Protein AF-A0A5N9BBM4-F1 (afdb_monomer)

pLDDT: mean 92.67, std 7.71, range [55.81, 98.31]

Structure (mmCIF, N/CA/C/O backbone):
data_AF-A0A5N9BBM4-F1
#
_entry.id   AF-A0A5N9BBM4-F1
#
loop_
_atom_site.group_PDB
_atom_site.id
_atom_site.type_symbol
_atom_site.label_atom_id
_atom_site.label_alt_id
_atom_site.label_comp_id
_atom_site.label_asym_id
_atom_site.label_entity_id
_atom_site.label_seq_id
_atom_site.pdbx_PDB_ins_code
_atom_site.Cartn_x
_atom_site.Cartn_y
_atom_site.Cartn_z
_atom_site.occupancy
_atom_site.B_iso_or_equiv
_atom_site.auth_seq_id
_atom_site.auth_comp_id
_atom_site.auth_asym_id
_atom_site.auth_atom_id
_atom_site.pdbx_PDB_model_num
ATOM 1 N N . MET A 1 1 ? 5.391 22.046 -6.219 1.00 63.94 1 MET A N 1
ATOM 2 C CA . MET A 1 1 ? 4.159 21.236 -6.095 1.00 63.94 1 MET A CA 1
ATOM 3 C C . MET A 1 1 ? 3.666 20.630 -7.415 1.00 63.94 1 MET A C 1
ATOM 5 O O . MET A 1 1 ? 3.579 19.414 -7.454 1.00 63.94 1 MET A O 1
ATOM 9 N N . ILE A 1 2 ? 3.351 21.385 -8.488 1.00 76.31 2 ILE A N 1
ATOM 10 C CA . ILE A 1 2 ? 2.923 20.761 -9.772 1.00 76.31 2 ILE A CA 1
ATOM 11 C C . ILE A 1 2 ? 4.083 20.000 -10.439 1.00 76.31 2 ILE A C 1
ATOM 13 O O . ILE A 1 2 ? 3.930 18.820 -10.731 1.00 76.31 2 ILE A O 1
ATOM 17 N N . GLU A 1 3 ? 5.256 20.625 -10.579 1.00 84.81 3 GLU A N 1
ATOM 18 C CA . GLU A 1 3 ? 6.443 19.988 -11.184 1.00 84.81 3 GLU A CA 1
ATOM 19 C C . GLU A 1 3 ? 6.914 18.740 -10.411 1.00 84.81 3 GLU A C 1
ATOM 21 O O . GLU A 1 3 ? 7.228 17.712 -11.002 1.00 84.81 3 GLU A O 1
ATOM 26 N N . GLU A 1 4 ? 6.909 18.785 -9.074 1.00 88.31 4 GLU A N 1
ATOM 27 C CA . GLU A 1 4 ? 7.263 17.628 -8.230 1.00 88.31 4 GLU A CA 1
ATOM 28 C C . GLU A 1 4 ? 6.300 16.457 -8.450 1.00 88.31 4 GLU A C 1
ATOM 30 O O . GLU A 1 4 ? 6.732 15.311 -8.575 1.00 88.31 4 GLU A O 1
ATOM 35 N N . LEU A 1 5 ? 4.996 16.738 -8.538 1.00 91.50 5 LEU A N 1
ATOM 36 C CA . LEU A 1 5 ? 3.996 15.715 -8.809 1.00 91.50 5 LEU A CA 1
ATOM 37 C C . LEU A 1 5 ? 4.169 15.131 -10.217 1.00 91.50 5 LEU A C 1
ATOM 39 O O . LEU A 1 5 ? 4.065 13.919 -10.375 1.00 91.50 5 LEU A O 1
ATOM 43 N N . GLU A 1 6 ? 4.480 15.945 -11.226 1.00 94.75 6 GLU A N 1
ATOM 44 C CA . GLU A 1 6 ? 4.778 15.461 -12.581 1.00 94.75 6 GLU A CA 1
ATOM 45 C C . GLU A 1 6 ? 5.961 14.484 -12.592 1.00 94.75 6 GLU A C 1
ATOM 47 O O . GLU A 1 6 ? 5.842 13.389 -13.147 1.00 94.75 6 GLU A O 1
ATOM 52 N N . ILE A 1 7 ? 7.055 14.817 -11.898 1.00 95.31 7 ILE A N 1
ATOM 53 C CA . ILE A 1 7 ? 8.222 13.933 -11.752 1.00 95.31 7 ILE A CA 1
ATOM 54 C C . ILE A 1 7 ? 7.831 12.620 -11.061 1.00 95.31 7 ILE A C 1
ATOM 56 O O . ILE A 1 7 ? 8.260 11.540 -11.481 1.00 95.31 7 ILE A O 1
ATOM 60 N N . ILE A 1 8 ? 6.995 12.681 -10.021 1.00 96.00 8 ILE A N 1
ATOM 61 C CA . ILE A 1 8 ? 6.495 11.493 -9.315 1.00 96.00 8 ILE A CA 1
ATOM 62 C C . ILE A 1 8 ? 5.645 10.617 -10.246 1.00 96.00 8 ILE A C 1
ATOM 64 O O . ILE A 1 8 ? 5.811 9.394 -10.258 1.00 96.00 8 ILE A O 1
ATOM 68 N N . LEU A 1 9 ? 4.750 11.209 -11.040 1.00 96.81 9 LEU A N 1
ATOM 69 C CA . LEU A 1 9 ? 3.896 10.478 -11.982 1.00 96.81 9 LEU A CA 1
ATOM 70 C C . LEU A 1 9 ? 4.720 9.824 -13.098 1.00 96.81 9 LEU A C 1
ATOM 72 O O . LEU A 1 9 ? 4.475 8.665 -13.451 1.00 96.81 9 LEU A O 1
ATOM 76 N N . GLU A 1 10 ? 5.724 10.528 -13.621 1.00 97.50 10 GLU A N 1
ATOM 77 C CA . GLU A 1 10 ? 6.647 9.991 -14.622 1.00 97.50 10 GLU A CA 1
ATOM 78 C C . GLU A 1 10 ? 7.477 8.837 -14.045 1.00 97.50 10 GLU A C 1
ATOM 80 O O . GLU A 1 10 ? 7.576 7.768 -14.653 1.00 97.50 10 GLU A O 1
ATOM 85 N N . THR A 1 11 ? 8.025 9.017 -12.843 1.00 97.38 11 THR A N 1
ATOM 86 C CA . THR A 1 11 ? 8.810 7.992 -12.140 1.00 97.38 11 THR A CA 1
ATOM 87 C C . THR A 1 11 ? 7.965 6.757 -11.854 1.00 97.38 11 THR A C 1
ATOM 89 O O . THR A 1 11 ? 8.382 5.639 -12.159 1.00 97.38 11 THR A O 1
ATOM 92 N N . THR A 1 12 ? 6.741 6.953 -11.358 1.00 97.94 12 THR A N 1
ATOM 93 C CA . THR A 1 12 ? 5.774 5.870 -11.136 1.00 97.94 12 THR A CA 1
ATOM 94 C C . THR A 1 12 ? 5.521 5.115 -12.439 1.00 97.94 12 THR A C 1
ATOM 96 O O . THR A 1 12 ? 5.647 3.895 -12.478 1.00 97.94 12 THR A O 1
ATOM 99 N N . SER A 1 13 ? 5.252 5.827 -13.536 1.00 98.00 13 SER A N 1
ATOM 100 C CA . SER A 1 13 ? 5.006 5.210 -14.845 1.00 98.00 13 SER A CA 1
ATOM 101 C C . SER A 1 13 ? 6.199 4.379 -15.326 1.00 98.00 13 SER A C 1
ATOM 103 O O . SER A 1 13 ? 6.010 3.259 -15.795 1.00 98.00 13 SER A O 1
ATOM 105 N N . LYS A 1 14 ? 7.433 4.873 -15.159 1.00 98.31 14 LYS A N 1
ATOM 106 C CA . LYS A 1 14 ? 8.661 4.143 -15.525 1.00 98.31 14 LYS A CA 1
ATOM 107 C C . LYS A 1 14 ? 8.854 2.873 -14.694 1.00 98.31 14 LYS A C 1
ATOM 109 O O . LYS A 1 14 ? 9.182 1.831 -15.261 1.00 98.31 14 LYS A O 1
ATOM 114 N N . ILE A 1 15 ? 8.622 2.933 -13.379 1.00 98.31 15 ILE A N 1
ATOM 115 C CA . ILE A 1 15 ? 8.683 1.755 -12.495 1.00 98.31 15 ILE A CA 1
ATOM 116 C C . ILE A 1 15 ? 7.667 0.707 -12.957 1.00 98.31 15 ILE A C 1
ATOM 118 O O . ILE A 1 15 ? 8.020 -0.455 -13.158 1.00 98.31 15 ILE A O 1
ATOM 122 N N . LEU A 1 16 ? 6.417 1.114 -13.188 1.00 97.88 16 LEU A N 1
ATOM 123 C CA . LEU A 1 16 ? 5.364 0.190 -13.602 1.00 97.88 16 LEU A CA 1
ATOM 124 C C . LEU A 1 16 ? 5.641 -0.408 -14.987 1.00 97.88 16 LEU A C 1
ATOM 126 O O . LEU A 1 16 ? 5.484 -1.609 -15.163 1.00 97.88 16 LEU A O 1
ATOM 130 N N . GLN A 1 17 ? 6.111 0.381 -15.955 1.00 97.69 17 GLN A N 1
ATOM 131 C CA . GLN A 1 17 ? 6.477 -0.115 -17.291 1.00 97.69 17 GLN A CA 1
ATOM 132 C C . GLN A 1 17 ? 7.636 -1.116 -17.259 1.00 97.69 17 GLN A C 1
ATOM 134 O O . GLN A 1 17 ? 7.638 -2.069 -18.034 1.00 97.69 17 GLN A O 1
ATOM 139 N N . LYS A 1 18 ? 8.609 -0.915 -16.363 1.00 97.56 18 LYS A N 1
ATOM 140 C CA . LYS A 1 18 ? 9.759 -1.810 -16.190 1.00 97.56 18 LYS A CA 1
ATOM 141 C C . LYS A 1 18 ? 9.348 -3.194 -15.678 1.00 97.56 18 LYS A C 1
ATOM 143 O O . LYS A 1 18 ? 9.909 -4.191 -16.119 1.00 97.56 18 LYS A O 1
ATOM 148 N N . HIS A 1 19 ? 8.401 -3.251 -14.742 1.00 97.50 19 HIS A N 1
ATOM 149 C CA . HIS A 1 19 ? 8.103 -4.472 -13.982 1.00 97.50 19 HIS A CA 1
ATOM 150 C C . HIS A 1 19 ? 6.784 -5.147 -14.370 1.00 97.50 19 HIS A C 1
ATOM 152 O O . HIS A 1 19 ? 6.694 -6.373 -14.394 1.00 97.50 19 HIS A O 1
ATOM 158 N N . VAL A 1 20 ? 5.737 -4.373 -14.666 1.00 96.69 20 VAL A N 1
ATOM 159 C CA . VAL A 1 20 ? 4.368 -4.887 -14.801 1.00 96.69 20 VAL A CA 1
ATOM 160 C C . VAL A 1 20 ? 4.152 -5.519 -16.175 1.00 96.69 20 VAL A C 1
ATOM 162 O O . VAL A 1 20 ? 3.754 -4.878 -17.149 1.00 96.69 20 VAL A O 1
ATOM 165 N N . ASN A 1 21 ? 4.359 -6.831 -16.237 1.00 95.4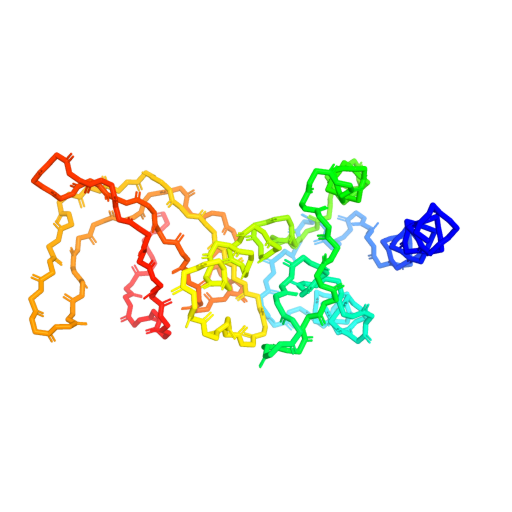4 21 ASN A N 1
ATOM 166 C CA . ASN A 1 21 ? 4.174 -7.645 -17.434 1.00 95.44 21 ASN A CA 1
ATOM 167 C C . ASN A 1 21 ? 3.050 -8.689 -17.259 1.00 95.44 21 ASN A C 1
ATOM 169 O O . ASN A 1 21 ? 2.439 -8.816 -16.198 1.00 95.44 21 ASN A O 1
ATOM 173 N N . HIS A 1 22 ? 2.731 -9.416 -18.334 1.00 94.00 22 HIS A N 1
ATOM 174 C CA . HIS A 1 22 ? 1.647 -10.403 -18.326 1.00 94.00 22 HIS A CA 1
ATOM 175 C C . HIS A 1 22 ? 1.898 -11.572 -17.364 1.00 94.00 22 HIS A C 1
ATOM 177 O O . HIS A 1 22 ? 0.961 -11.992 -16.692 1.00 94.00 22 HIS A O 1
ATOM 183 N N . SER A 1 23 ? 3.142 -12.053 -17.268 1.00 93.25 23 SER A N 1
ATOM 184 C CA . SER A 1 23 ? 3.528 -13.144 -16.363 1.00 93.25 23 SER A CA 1
ATOM 185 C C . SER A 1 23 ? 3.308 -12.744 -14.904 1.00 93.25 23 SER A C 1
ATOM 187 O O . SER A 1 23 ? 2.647 -13.454 -14.149 1.00 93.25 23 SER A O 1
ATOM 189 N N . LEU A 1 24 ? 3.763 -11.543 -14.533 1.00 94.94 24 LEU A N 1
ATOM 190 C CA . LEU A 1 24 ? 3.636 -11.038 -13.170 1.00 94.94 24 LEU A CA 1
ATOM 191 C C . LEU A 1 24 ? 2.173 -10.898 -12.728 1.00 94.94 24 LEU A C 1
ATOM 193 O O . LEU A 1 24 ? 1.836 -11.232 -11.598 1.00 94.94 24 LEU A O 1
ATOM 197 N N . ARG A 1 25 ? 1.284 -10.466 -13.634 1.00 94.00 25 ARG A N 1
ATOM 198 C CA . ARG A 1 25 ? -0.159 -10.361 -13.353 1.00 94.00 25 ARG A CA 1
ATOM 199 C C . ARG A 1 25 ? -0.843 -11.707 -13.103 1.00 94.00 25 ARG A C 1
ATOM 201 O O . ARG A 1 25 ? -1.896 -11.720 -12.479 1.00 94.00 25 ARG A O 1
ATOM 208 N N . GLN A 1 26 ? -0.286 -12.811 -13.597 1.00 92.62 26 GLN A N 1
ATOM 209 C CA . GLN A 1 26 ? -0.853 -14.147 -13.393 1.00 92.62 26 GLN A CA 1
ATOM 210 C C . GLN A 1 26 ? -0.293 -14.865 -12.163 1.00 92.62 26 GLN A C 1
ATOM 212 O O . GLN A 1 26 ? -0.923 -15.799 -11.677 1.00 92.62 26 GLN A O 1
ATOM 217 N N . ASN A 1 27 ? 0.869 -14.445 -11.656 1.00 91.88 27 ASN A N 1
ATOM 218 C CA . ASN A 1 27 ? 1.561 -15.118 -10.560 1.00 91.88 27 ASN A CA 1
ATOM 219 C C . ASN A 1 27 ? 1.862 -14.156 -9.403 1.00 91.88 27 ASN A C 1
ATOM 221 O O . ASN A 1 27 ? 3.008 -13.758 -9.170 1.00 91.88 27 ASN A O 1
ATOM 225 N N . ILE A 1 28 ? 0.802 -13.770 -8.696 1.00 94.19 28 ILE A N 1
ATOM 226 C CA . ILE A 1 28 ? 0.845 -12.819 -7.584 1.00 94.19 28 ILE A CA 1
ATOM 227 C C . ILE A 1 28 ? 0.994 -13.608 -6.283 1.00 94.19 28 ILE A C 1
ATOM 229 O O . ILE A 1 28 ? -0.001 -13.938 -5.646 1.00 94.19 28 ILE A O 1
ATOM 233 N N . VAL A 1 29 ? 2.229 -13.938 -5.906 1.00 93.69 29 VAL A N 1
ATOM 234 C CA . VAL A 1 29 ? 2.569 -14.651 -4.660 1.00 93.69 29 VAL A CA 1
ATOM 235 C C . VAL A 1 29 ? 3.735 -13.962 -3.956 1.00 93.69 29 VAL A C 1
ATOM 237 O O . VAL A 1 29 ? 4.554 -13.313 -4.610 1.00 93.69 29 VAL A O 1
ATOM 240 N N . SER A 1 30 ? 3.804 -14.075 -2.630 1.00 89.31 30 SER A N 1
ATOM 241 C CA . SER A 1 30 ? 4.764 -13.339 -1.797 1.00 89.31 30 SER A CA 1
ATOM 242 C C . SER A 1 30 ? 6.218 -13.751 -2.043 1.00 89.31 30 SER A C 1
ATOM 244 O O . SER A 1 30 ? 7.106 -12.910 -1.931 1.00 89.31 30 SER A O 1
ATOM 246 N 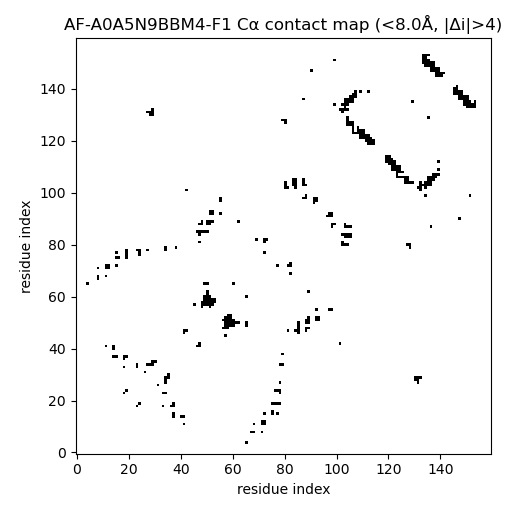N . GLU A 1 31 ? 6.480 -15.003 -2.434 1.00 91.94 31 GLU A N 1
ATOM 247 C CA . GLU A 1 31 ? 7.838 -15.473 -2.741 1.00 91.94 31 GLU A CA 1
ATOM 248 C C . GLU A 1 31 ? 8.307 -15.121 -4.165 1.00 91.94 31 GLU A C 1
ATOM 250 O O . GLU A 1 31 ? 9.461 -15.379 -4.520 1.00 91.94 31 GLU A O 1
ATOM 255 N N . ASN A 1 32 ? 7.447 -14.532 -5.007 1.00 95.50 32 ASN A N 1
ATOM 256 C CA . ASN A 1 32 ? 7.818 -14.183 -6.376 1.00 95.50 32 ASN A CA 1
ATOM 257 C C . ASN A 1 32 ? 8.818 -13.013 -6.383 1.00 95.50 32 ASN A C 1
ATOM 259 O O . ASN A 1 32 ? 8.486 -11.881 -6.033 1.00 95.50 32 ASN A O 1
ATOM 263 N N . THR A 1 33 ? 10.040 -13.270 -6.855 1.00 96.06 33 THR A N 1
ATOM 264 C CA . THR A 1 33 ? 11.117 -12.273 -6.921 1.00 96.06 33 THR A CA 1
ATOM 265 C C . THR A 1 33 ? 10.745 -11.034 -7.741 1.00 96.06 33 THR A C 1
ATOM 267 O O . THR A 1 33 ? 11.157 -9.935 -7.384 1.00 96.06 33 THR A O 1
ATOM 270 N N . ASP A 1 34 ? 9.929 -11.164 -8.787 1.00 97.00 34 ASP A N 1
ATOM 271 C CA . ASP A 1 34 ? 9.484 -10.018 -9.589 1.00 97.00 34 ASP A CA 1
ATOM 272 C C . ASP A 1 34 ? 8.488 -9.130 -8.822 1.00 97.00 34 ASP A C 1
ATOM 274 O O . ASP A 1 34 ? 8.544 -7.905 -8.937 1.00 97.00 34 ASP A O 1
ATOM 278 N N . ILE A 1 35 ? 7.622 -9.724 -7.986 1.00 97.38 35 ILE A N 1
ATOM 279 C CA . ILE A 1 35 ? 6.728 -8.981 -7.078 1.00 97.38 35 ILE A CA 1
ATOM 280 C C . ILE A 1 35 ? 7.566 -8.212 -6.052 1.00 97.38 35 ILE A C 1
ATOM 282 O O . ILE A 1 35 ? 7.346 -7.016 -5.846 1.00 97.38 35 ILE A O 1
ATOM 286 N N . LEU A 1 36 ? 8.565 -8.876 -5.461 1.00 97.00 36 LEU A N 1
ATOM 287 C CA . LEU A 1 36 ? 9.482 -8.262 -4.498 1.00 97.00 36 LEU A CA 1
ATOM 288 C C . LEU A 1 36 ? 10.290 -7.122 -5.132 1.00 97.00 36 LEU A C 1
ATOM 290 O O . LEU A 1 36 ? 10.414 -6.052 -4.543 1.00 97.00 36 LEU A O 1
ATOM 294 N N . ASN A 1 37 ? 10.799 -7.309 -6.351 1.00 97.88 37 ASN A N 1
ATOM 295 C CA . ASN A 1 37 ? 11.548 -6.283 -7.078 1.00 97.88 37 ASN A CA 1
ATOM 296 C C . ASN A 1 37 ? 10.686 -5.063 -7.423 1.00 97.88 37 ASN A C 1
ATOM 298 O O . ASN A 1 37 ? 11.148 -3.930 -7.273 1.00 97.88 37 ASN A O 1
ATOM 302 N N . LEU A 1 38 ? 9.439 -5.280 -7.855 1.00 98.12 38 LEU A N 1
ATOM 303 C CA . LEU A 1 38 ? 8.487 -4.198 -8.094 1.00 98.12 38 LEU A CA 1
ATOM 304 C C . LEU A 1 38 ? 8.206 -3.420 -6.800 1.00 98.12 38 LEU A C 1
ATOM 306 O O . LEU A 1 38 ? 8.267 -2.190 -6.810 1.00 98.12 38 LEU A O 1
ATOM 310 N N . TRP A 1 39 ? 7.930 -4.117 -5.691 1.00 98.00 39 TRP A N 1
ATOM 311 C CA . TRP A 1 39 ? 7.691 -3.470 -4.399 1.00 98.00 39 TRP A CA 1
ATOM 312 C C . TRP A 1 39 ? 8.915 -2.687 -3.910 1.00 98.00 39 TRP A C 1
ATOM 314 O O . TRP A 1 39 ? 8.772 -1.537 -3.507 1.00 98.00 39 TRP A O 1
ATOM 324 N N . ASN A 1 40 ? 10.118 -3.251 -4.020 1.00 98.06 40 ASN A N 1
ATOM 325 C CA . ASN A 1 40 ? 11.356 -2.581 -3.617 1.00 98.06 40 ASN A CA 1
ATOM 326 C C . ASN A 1 40 ? 11.583 -1.273 -4.389 1.00 98.06 40 ASN A C 1
ATOM 328 O O . ASN A 1 40 ? 11.944 -0.260 -3.789 1.00 98.06 40 ASN A O 1
ATOM 332 N N . ASP A 1 41 ? 11.353 -1.263 -5.707 1.00 98.19 41 ASP A N 1
ATOM 333 C CA . ASP A 1 41 ? 11.466 -0.035 -6.501 1.00 98.19 41 ASP A CA 1
ATOM 334 C C . ASP A 1 41 ? 10.381 0.989 -6.108 1.00 98.19 41 ASP A C 1
ATOM 336 O O . ASP A 1 41 ? 10.674 2.183 -6.033 1.00 98.19 41 ASP A O 1
ATOM 340 N N . ILE A 1 42 ? 9.155 0.552 -5.801 1.00 98.00 42 ILE A N 1
ATOM 341 C CA . ILE A 1 42 ? 8.073 1.417 -5.292 1.00 98.00 42 ILE A CA 1
ATOM 342 C C . ILE A 1 42 ? 8.446 2.037 -3.935 1.00 98.00 42 ILE A C 1
ATOM 344 O O . ILE A 1 42 ? 8.343 3.253 -3.759 1.00 98.00 42 ILE A O 1
ATOM 348 N N . GLU A 1 43 ? 8.882 1.215 -2.980 1.00 97.38 43 GLU A N 1
ATOM 349 C CA . GLU A 1 43 ? 9.187 1.626 -1.607 1.00 97.38 43 GLU A CA 1
ATOM 350 C C . GLU A 1 43 ? 10.400 2.557 -1.560 1.00 97.38 43 GLU A C 1
ATOM 352 O O . GLU A 1 43 ? 10.356 3.598 -0.904 1.00 97.38 43 GLU A O 1
ATOM 357 N N . LYS A 1 44 ? 11.444 2.261 -2.344 1.00 96.94 44 LYS A N 1
ATOM 358 C CA . LYS A 1 44 ? 12.636 3.111 -2.474 1.00 96.94 44 LYS A CA 1
ATOM 359 C C . LYS A 1 44 ? 12.316 4.526 -2.968 1.00 96.94 44 LYS A C 1
ATOM 361 O O . LYS A 1 44 ? 13.046 5.458 -2.641 1.00 96.94 44 LYS A O 1
ATOM 366 N N . ASN A 1 45 ? 11.247 4.692 -3.749 1.00 96.31 45 ASN A N 1
ATOM 367 C CA . ASN A 1 45 ? 10.783 5.994 -4.233 1.00 96.31 45 ASN A CA 1
ATOM 368 C C . ASN A 1 45 ? 9.773 6.667 -3.283 1.00 96.31 45 ASN A C 1
ATOM 370 O O . ASN A 1 45 ? 9.189 7.686 -3.639 1.00 96.31 45 ASN A O 1
ATOM 374 N N . GLY A 1 46 ? 9.529 6.105 -2.093 1.00 96.12 46 GLY A N 1
ATOM 375 C CA . GLY A 1 46 ? 8.671 6.709 -1.071 1.00 96.12 46 GLY A CA 1
ATOM 376 C C . GLY A 1 46 ? 7.179 6.742 -1.420 1.00 96.12 46 GLY A C 1
ATOM 377 O O . GLY A 1 46 ? 6.391 7.336 -0.683 1.00 96.12 46 GLY A O 1
ATOM 378 N N . LEU A 1 47 ? 6.762 6.083 -2.509 1.00 97.50 47 LEU A N 1
ATOM 379 C CA . LEU A 1 47 ? 5.386 6.142 -3.016 1.00 97.50 47 LEU A CA 1
ATOM 380 C C . LEU A 1 47 ? 4.329 5.713 -1.978 1.00 97.50 47 LEU A C 1
ATOM 382 O O . LEU A 1 47 ? 3.311 6.400 -1.877 1.00 97.50 47 LEU A O 1
ATOM 386 N N . PRO A 1 48 ? 4.540 4.664 -1.150 1.00 97.81 48 PRO A N 1
ATOM 387 C CA . PRO A 1 48 ? 3.562 4.262 -0.134 1.00 97.81 48 PRO A CA 1
ATOM 388 C C . PRO A 1 48 ? 3.289 5.321 0.945 1.00 97.81 48 PRO A C 1
ATOM 390 O O . PRO A 1 48 ? 2.267 5.244 1.626 1.00 97.81 48 PRO A O 1
ATOM 393 N N . LYS A 1 49 ? 4.201 6.287 1.133 1.00 97.56 49 LYS A N 1
ATOM 394 C CA . LYS A 1 49 ? 4.135 7.332 2.170 1.00 97.56 49 LYS A CA 1
ATOM 395 C C . LYS A 1 49 ? 3.932 8.739 1.595 1.00 97.56 49 LYS A C 1
ATOM 397 O O . LYS A 1 49 ? 4.069 9.725 2.313 1.00 97.56 49 LYS A O 1
ATOM 402 N N . ILE A 1 50 ? 3.565 8.850 0.318 1.00 97.19 50 ILE A N 1
ATOM 403 C CA . ILE A 1 50 ? 3.464 10.132 -0.397 1.00 97.19 50 ILE A CA 1
ATOM 404 C C . ILE A 1 50 ? 2.558 11.170 0.296 1.00 97.19 50 ILE A C 1
ATOM 406 O O . ILE A 1 50 ? 2.891 12.350 0.331 1.00 97.19 50 ILE A O 1
ATOM 410 N N . SER A 1 51 ? 1.453 10.730 0.905 1.00 97.38 51 SER A N 1
ATOM 411 C CA . SER A 1 51 ? 0.503 11.591 1.634 1.00 97.38 51 SER A CA 1
ATOM 412 C C . SER A 1 51 ? 0.573 11.429 3.155 1.00 97.38 51 SER A C 1
ATOM 414 O O . SER A 1 51 ? -0.315 11.885 3.865 1.00 97.38 51 SER A O 1
ATOM 416 N N . VAL A 1 52 ? 1.594 10.747 3.673 1.00 98.31 52 VAL A N 1
ATOM 417 C CA . VAL A 1 52 ? 1.801 10.569 5.118 1.00 98.31 52 VAL A CA 1
ATOM 418 C C . VAL A 1 52 ? 2.430 11.833 5.713 1.00 98.31 52 VAL A C 1
ATOM 420 O O . VAL A 1 52 ? 3.189 12.524 5.032 1.00 98.31 52 VAL A O 1
ATOM 423 N N . LYS A 1 53 ? 2.136 12.113 6.987 1.00 98.19 53 LYS A N 1
ATOM 424 C CA . LYS A 1 53 ? 2.709 13.222 7.758 1.00 98.19 53 LYS A CA 1
ATOM 425 C C . LYS A 1 53 ? 4.234 13.125 7.829 1.00 98.19 53 LYS A C 1
ATOM 427 O O . LYS A 1 53 ? 4.780 12.029 7.987 1.00 98.19 53 LYS A O 1
ATOM 432 N N . GLU A 1 54 ? 4.929 14.257 7.796 1.00 97.62 54 GLU A N 1
ATOM 433 C CA . GLU A 1 54 ? 6.398 14.310 7.804 1.00 97.62 54 GLU A CA 1
ATOM 434 C C . GLU A 1 54 ? 6.968 13.669 9.075 1.00 97.62 54 GLU A C 1
ATOM 436 O O . GLU A 1 54 ? 7.964 12.948 9.027 1.00 97.62 54 GLU A O 1
ATOM 441 N N . LYS A 1 55 ? 6.271 13.815 10.214 1.00 97.88 55 LYS A N 1
ATOM 442 C CA . LYS A 1 55 ? 6.641 13.166 11.488 1.00 97.88 55 LYS A CA 1
ATOM 443 C C . LYS A 1 55 ? 6.685 11.631 11.430 1.00 97.88 55 LYS A C 1
ATOM 445 O O . LYS A 1 55 ? 7.282 11.013 12.307 1.00 97.88 55 LYS A O 1
ATOM 450 N N . PHE A 1 56 ? 6.054 11.021 10.425 1.00 97.81 56 PHE A N 1
ATOM 451 C CA . PHE A 1 56 ? 6.073 9.578 10.159 1.00 97.81 56 PHE A CA 1
ATOM 452 C C . PHE A 1 56 ? 6.894 9.220 8.901 1.00 97.81 56 PHE A C 1
ATOM 454 O O . PHE A 1 56 ? 6.804 8.105 8.376 1.00 97.81 56 PHE A O 1
ATOM 461 N N . GLY A 1 57 ? 7.714 10.161 8.418 1.00 95.75 57 GLY A N 1
ATOM 462 C CA . GLY A 1 57 ? 8.602 9.990 7.268 1.00 95.75 57 GLY A CA 1
ATOM 463 C C . GLY A 1 57 ? 7.896 10.040 5.913 1.00 95.75 57 GLY A C 1
ATOM 464 O O . GLY A 1 57 ? 8.386 9.432 4.964 1.00 95.75 57 GLY A O 1
ATOM 465 N N . GLY A 1 58 ? 6.727 10.683 5.833 1.00 96.25 58 GLY A N 1
ATOM 466 C CA . GLY A 1 58 ? 6.053 10.978 4.569 1.00 96.25 58 GLY A CA 1
ATOM 467 C C . GLY A 1 58 ? 6.399 12.357 4.007 1.00 96.25 58 GLY A C 1
ATOM 468 O O . GLY A 1 58 ? 7.305 13.025 4.500 1.00 96.25 58 GLY A O 1
ATOM 469 N N . TYR A 1 59 ? 5.660 12.765 2.975 1.00 95.12 59 TYR A N 1
ATOM 470 C CA . TYR A 1 59 ? 5.881 14.018 2.237 1.00 95.12 59 TYR A CA 1
ATOM 471 C C . TYR A 1 59 ? 4.725 15.024 2.360 1.00 95.12 59 TYR A C 1
ATOM 473 O O . TYR A 1 59 ? 4.750 16.052 1.692 1.00 95.12 59 TYR A O 1
ATOM 481 N N . GLU A 1 60 ? 3.681 14.712 3.138 1.00 95.06 60 GLU A N 1
ATOM 482 C CA . GLU A 1 60 ? 2.500 15.572 3.347 1.00 95.06 60 GLU A CA 1
ATOM 483 C C . GLU A 1 60 ? 1.821 16.092 2.069 1.00 95.06 60 GLU A C 1
ATOM 485 O O . GLU A 1 60 ? 1.082 17.078 2.096 1.00 95.06 60 GLU A O 1
ATOM 490 N N . ILE A 1 61 ? 1.992 15.404 0.932 1.00 95.69 61 ILE A N 1
ATOM 491 C CA . ILE A 1 61 ? 1.311 15.797 -0.302 1.00 95.69 61 ILE A CA 1
ATOM 492 C C . ILE A 1 61 ? -0.195 15.587 -0.100 1.00 95.69 61 ILE A C 1
ATOM 494 O O . ILE A 1 61 ? -0.607 14.463 0.217 1.00 95.69 61 ILE A O 1
ATOM 498 N N . PRO A 1 62 ? -1.042 16.615 -0.324 1.00 95.81 62 PRO A N 1
ATOM 499 C CA . PRO A 1 62 ? -2.478 16.487 -0.127 1.00 95.81 62 PRO A CA 1
ATOM 500 C C . PRO A 1 62 ? -3.050 15.289 -0.888 1.00 95.81 62 PRO A C 1
ATOM 502 O O . PRO A 1 62 ? -2.783 15.120 -2.078 1.00 95.81 62 PRO A O 1
ATOM 505 N N . PHE A 1 63 ? -3.873 14.475 -0.223 1.00 95.62 63 PHE A N 1
ATOM 506 C CA . PHE A 1 63 ? -4.362 13.214 -0.794 1.00 95.62 63 PHE A CA 1
ATOM 507 C C . PHE A 1 63 ? -5.090 13.402 -2.139 1.00 95.62 63 PHE A C 1
ATOM 509 O O . PHE A 1 63 ? -4.943 12.605 -3.061 1.00 95.62 63 PHE A O 1
ATOM 516 N N . PHE A 1 64 ? -5.844 14.493 -2.306 1.00 95.50 64 PHE A N 1
ATOM 517 C CA . PHE A 1 64 ? -6.529 14.768 -3.574 1.00 95.50 64 PHE A CA 1
ATOM 518 C C . PHE A 1 64 ? -5.551 15.005 -4.742 1.00 95.50 64 PHE A C 1
ATOM 520 O O . PHE A 1 64 ? -5.874 14.688 -5.887 1.00 95.50 64 PHE A O 1
ATOM 527 N N . SER A 1 65 ? -4.353 15.527 -4.465 1.00 95.81 65 SER A N 1
ATOM 528 C CA . SER A 1 65 ? -3.329 15.802 -5.476 1.00 95.81 65 SER A CA 1
ATOM 529 C C . SER A 1 65 ? -2.716 14.520 -6.038 1.00 95.81 65 SER A C 1
ATOM 531 O O . SER A 1 65 ? -2.263 14.519 -7.176 1.00 95.81 65 SER A O 1
ATOM 533 N N . ILE A 1 66 ? -2.734 13.412 -5.289 1.00 96.00 66 ILE A N 1
ATOM 534 C CA . ILE A 1 66 ? -2.149 12.129 -5.717 1.00 96.00 66 ILE A CA 1
ATOM 535 C C . ILE A 1 66 ? -3.148 11.205 -6.435 1.00 96.00 66 ILE A C 1
ATOM 537 O O . ILE A 1 66 ? -2.781 10.114 -6.868 1.00 96.00 66 ILE A O 1
ATOM 541 N N . LEU A 1 67 ? -4.411 11.614 -6.609 1.00 96.38 67 LEU A N 1
ATOM 542 C CA . LEU A 1 67 ? -5.404 10.822 -7.350 1.00 96.38 67 LEU A CA 1
ATOM 543 C C . LEU A 1 67 ? -4.951 10.439 -8.779 1.00 96.38 67 LEU A C 1
ATOM 545 O O . LEU A 1 67 ? -5.231 9.311 -9.198 1.00 96.38 67 LEU A O 1
ATOM 549 N N . PRO A 1 68 ? -4.215 11.284 -9.535 1.00 96.75 68 PRO A N 1
ATOM 550 C CA . PRO A 1 68 ? -3.624 10.877 -10.809 1.00 96.75 68 PRO A CA 1
ATOM 551 C C . PRO A 1 68 ? -2.636 9.708 -10.682 1.00 96.75 68 PRO A C 1
ATOM 553 O O . PRO A 1 68 ? -2.632 8.834 -11.547 1.00 96.75 68 PRO A O 1
ATOM 556 N N . LEU A 1 69 ? -1.853 9.636 -9.598 1.00 97.06 69 LEU A N 1
ATOM 557 C CA . LEU A 1 69 ? -0.946 8.513 -9.333 1.00 97.06 69 LEU A CA 1
ATOM 558 C C . LEU A 1 69 ? -1.739 7.224 -9.120 1.00 97.06 69 LEU A C 1
ATOM 560 O O . LEU A 1 69 ? -1.445 6.213 -9.755 1.00 97.06 69 LEU A O 1
ATOM 564 N N . ILE A 1 70 ? -2.792 7.275 -8.297 1.00 96.94 70 ILE A N 1
ATOM 565 C CA . ILE A 1 70 ? -3.695 6.135 -8.066 1.00 96.94 70 ILE A CA 1
ATOM 566 C C . ILE A 1 70 ? -4.290 5.649 -9.396 1.00 96.94 70 ILE A C 1
ATOM 568 O O . ILE A 1 70 ? -4.338 4.448 -9.666 1.00 96.94 70 ILE A O 1
ATOM 572 N N . LYS A 1 71 ? -4.689 6.578 -10.271 1.00 97.00 71 LYS A N 1
ATOM 573 C CA . LYS A 1 71 ? -5.196 6.251 -11.607 1.00 97.00 71 LYS A CA 1
ATOM 574 C C . LYS A 1 71 ? -4.144 5.557 -12.480 1.00 97.00 71 LYS A C 1
ATOM 576 O O . LYS A 1 71 ? -4.479 4.570 -13.128 1.00 97.00 71 LYS A O 1
ATOM 581 N N . ILE A 1 72 ? -2.896 6.030 -12.496 1.00 96.69 72 ILE A N 1
ATOM 582 C CA . ILE A 1 72 ? -1.799 5.400 -13.256 1.00 96.69 72 ILE A CA 1
ATOM 583 C C . ILE A 1 72 ? -1.556 3.968 -12.770 1.00 96.69 72 ILE A C 1
ATOM 585 O O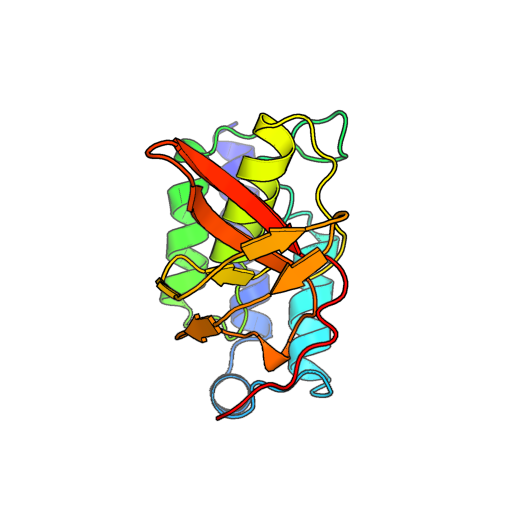 . ILE A 1 72 ? -1.536 3.044 -13.582 1.00 96.69 72 ILE A O 1
ATOM 589 N N . VAL A 1 73 ? -1.441 3.771 -11.455 1.00 96.81 73 VAL A N 1
ATOM 590 C CA . VAL A 1 73 ? -1.222 2.452 -10.840 1.00 96.81 73 VAL A CA 1
ATOM 591 C C . VAL A 1 73 ? -2.305 1.457 -11.267 1.00 96.81 73 VAL A C 1
ATOM 593 O O . VAL A 1 73 ? -1.991 0.351 -11.715 1.00 96.81 73 VAL A O 1
ATOM 596 N N . ASN A 1 74 ? -3.572 1.870 -11.206 1.00 93.75 74 ASN A N 1
ATOM 597 C CA . ASN A 1 74 ? -4.701 1.019 -11.580 1.00 93.75 74 ASN A CA 1
ATOM 598 C C . ASN A 1 74 ? -4.779 0.769 -13.093 1.00 93.75 74 ASN A C 1
ATOM 600 O O . ASN A 1 74 ? -5.015 -0.362 -13.514 1.00 93.75 74 ASN A O 1
ATOM 604 N N . ASN A 1 75 ? -4.510 1.781 -13.924 1.00 95.38 75 ASN A N 1
ATOM 605 C CA . ASN A 1 75 ? -4.503 1.640 -15.386 1.00 95.38 75 ASN A CA 1
ATOM 606 C C . ASN A 1 75 ? -3.430 0.664 -15.887 1.00 95.38 75 ASN A C 1
ATOM 608 O O . ASN A 1 75 ? -3.618 0.016 -16.914 1.00 95.38 75 ASN A O 1
ATOM 612 N N . HIS A 1 76 ? -2.315 0.545 -15.167 1.00 95.12 76 HIS A N 1
ATOM 613 C CA . HIS A 1 76 ? -1.268 -0.429 -15.472 1.00 95.12 76 HIS A CA 1
ATOM 614 C C . HIS A 1 76 ? -1.627 -1.867 -15.065 1.00 95.12 76 HIS A C 1
ATOM 616 O O . HIS A 1 76 ? -0.882 -2.792 -15.394 1.00 95.12 76 HIS A O 1
ATOM 622 N N . GLY A 1 77 ? -2.747 -2.082 -14.361 1.00 94.00 77 GLY A N 1
ATOM 623 C CA . GLY A 1 77 ? -3.092 -3.388 -13.799 1.00 94.00 77 GLY A CA 1
ATOM 624 C C . GLY A 1 77 ? -2.011 -3.881 -12.839 1.00 94.00 77 GLY A C 1
ATOM 625 O O . GLY A 1 77 ? -1.586 -5.034 -12.928 1.00 94.00 77 GLY A O 1
ATOM 626 N N . THR A 1 78 ? -1.497 -2.973 -12.003 1.00 96.31 78 THR A N 1
ATOM 627 C CA . THR A 1 78 ? -0.374 -3.243 -11.099 1.00 96.31 78 THR A CA 1
ATOM 628 C C . THR A 1 78 ? -0.728 -4.400 -10.155 1.00 96.31 78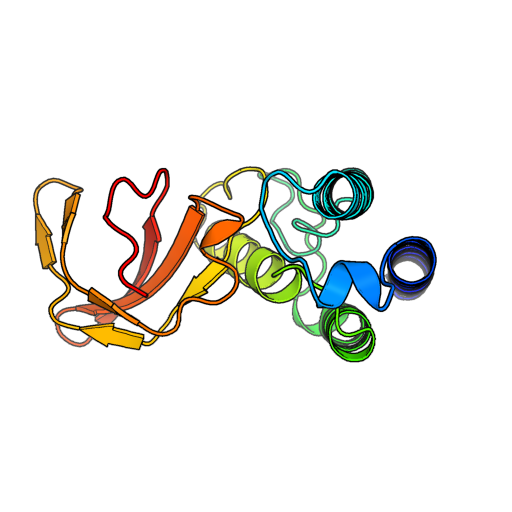 THR A C 1
ATOM 630 O O . THR A 1 78 ? -1.724 -4.300 -9.441 1.00 96.31 78 THR A O 1
ATOM 633 N N . PRO A 1 79 ? 0.064 -5.488 -10.113 1.00 95.88 79 PRO A N 1
ATOM 634 C CA . PRO A 1 79 ? -0.229 -6.676 -9.309 1.00 95.88 79 PRO A CA 1
ATOM 635 C C . PRO A 1 79 ? 0.184 -6.505 -7.835 1.00 95.88 79 PRO A C 1
ATOM 637 O O . PRO A 1 79 ? 0.779 -7.398 -7.241 1.00 95.88 79 PRO A O 1
ATOM 640 N N . LEU A 1 80 ? -0.097 -5.337 -7.256 1.00 96.50 80 LEU A N 1
ATOM 641 C CA . LEU A 1 80 ? 0.204 -4.968 -5.872 1.00 96.50 80 LEU A CA 1
ATOM 642 C C . LEU A 1 80 ? -0.881 -4.023 -5.339 1.00 96.50 80 LEU A C 1
ATOM 644 O O . LEU A 1 80 ? -1.372 -3.183 -6.100 1.00 96.50 80 LEU A O 1
ATOM 648 N N . PRO A 1 81 ? -1.175 -4.038 -4.029 1.00 96.75 81 PRO A N 1
ATOM 649 C CA . PRO A 1 81 ? -2.182 -3.168 -3.421 1.00 96.75 81 PRO A CA 1
ATOM 650 C C . PRO A 1 81 ? -1.646 -1.747 -3.145 1.00 96.75 81 PRO A C 1
ATOM 652 O O . PRO A 1 81 ? -1.920 -1.172 -2.097 1.00 96.75 81 PRO A O 1
ATOM 655 N N . LEU A 1 82 ? -0.874 -1.135 -4.056 1.00 97.62 82 LEU A N 1
ATOM 656 C CA . LEU A 1 82 ? -0.227 0.165 -3.797 1.00 97.62 82 LEU A CA 1
ATOM 657 C C . LEU A 1 82 ? -1.244 1.269 -3.459 1.00 97.62 82 LEU A C 1
ATOM 659 O O . LEU A 1 82 ? -1.020 2.055 -2.542 1.00 97.62 82 LEU A O 1
ATOM 663 N N . SER A 1 83 ? -2.384 1.321 -4.152 1.00 96.31 83 SER A N 1
ATOM 664 C CA . SER A 1 83 ? -3.437 2.294 -3.833 1.00 96.31 83 SER A CA 1
ATOM 665 C C . SER A 1 83 ? -4.045 2.074 -2.443 1.00 96.31 83 SER A C 1
ATOM 667 O O . SER A 1 83 ? -4.314 3.045 -1.739 1.00 96.31 83 SER A O 1
ATOM 669 N N . GLU A 1 84 ? -4.220 0.818 -2.027 1.00 96.69 84 GLU A N 1
ATOM 670 C CA . GLU A 1 84 ? -4.708 0.476 -0.686 1.00 96.69 84 GLU A CA 1
ATOM 671 C C . GLU A 1 84 ? -3.668 0.805 0.381 1.00 96.69 84 GLU A C 1
ATOM 673 O O . GLU A 1 84 ? -4.023 1.327 1.436 1.00 96.69 84 GLU A O 1
ATOM 678 N N . THR A 1 85 ? -2.386 0.570 0.095 1.00 98.06 85 THR A N 1
ATOM 679 C CA . THR A 1 85 ? -1.296 0.905 1.011 1.00 98.06 85 THR A CA 1
ATOM 680 C C . THR A 1 85 ? -1.197 2.413 1.211 1.00 98.06 85 THR A C 1
ATOM 682 O O . THR A 1 85 ? -1.131 2.870 2.348 1.00 98.06 85 THR A O 1
ATOM 685 N N . ILE A 1 86 ? -1.273 3.204 0.135 1.00 98.06 86 ILE A N 1
ATOM 686 C CA . ILE A 1 86 ? -1.292 4.672 0.222 1.00 98.06 86 ILE A CA 1
ATOM 687 C C . ILE A 1 86 ? -2.492 5.155 1.048 1.00 98.06 86 ILE A C 1
ATOM 689 O O . ILE A 1 86 ? -2.323 5.973 1.951 1.00 98.06 86 ILE A O 1
ATOM 693 N N . LEU A 1 87 ? -3.697 4.644 0.766 1.00 96.88 87 LEU A N 1
ATOM 694 C CA . LEU A 1 87 ? -4.908 5.009 1.505 1.00 96.88 87 LEU A CA 1
ATOM 695 C C . LEU A 1 87 ? -4.795 4.640 2.990 1.00 96.88 87 LEU A C 1
ATOM 697 O O . LEU A 1 87 ? -5.134 5.447 3.854 1.00 96.88 87 LEU A O 1
ATOM 701 N N . SER A 1 88 ? -4.300 3.440 3.285 1.00 97.19 88 SER A N 1
ATOM 702 C CA . SER A 1 88 ? -4.172 2.947 4.654 1.00 97.19 88 SER A CA 1
ATOM 703 C C . SER A 1 88 ? -3.160 3.766 5.444 1.00 97.19 88 SER A C 1
ATOM 705 O O . SER A 1 88 ? -3.460 4.227 6.544 1.00 97.19 88 SER A O 1
ATOM 707 N N . ASN A 1 89 ? -1.996 4.029 4.851 1.00 97.75 89 ASN A N 1
ATOM 708 C CA . ASN A 1 89 ? -0.955 4.841 5.468 1.00 97.75 89 ASN A CA 1
ATOM 709 C C . ASN A 1 89 ? -1.420 6.283 5.697 1.00 97.75 89 ASN A C 1
ATOM 711 O O . ASN A 1 89 ? -1.136 6.852 6.750 1.00 97.75 89 ASN A O 1
ATOM 715 N N . TYR A 1 90 ? -2.177 6.856 4.756 1.00 97.81 90 TYR A N 1
ATOM 716 C CA . TYR A 1 90 ? -2.804 8.165 4.927 1.00 97.81 90 TYR A CA 1
ATOM 717 C C . TYR A 1 90 ? -3.767 8.179 6.126 1.00 97.81 90 TYR A C 1
ATOM 719 O O . TYR A 1 90 ? -3.599 8.997 7.025 1.00 97.81 90 TYR A O 1
ATOM 727 N N . ILE A 1 91 ? -4.717 7.237 6.204 1.00 96.62 91 ILE A N 1
ATOM 728 C CA . ILE A 1 91 ? -5.695 7.160 7.308 1.00 96.62 91 ILE A CA 1
ATOM 729 C C . ILE A 1 91 ? -5.004 7.011 8.672 1.00 96.62 91 ILE A C 1
ATOM 731 O O . ILE A 1 91 ? -5.387 7.679 9.638 1.00 96.62 91 ILE A O 1
ATOM 735 N N . LEU A 1 92 ? -3.986 6.149 8.761 1.00 96.12 92 LEU A N 1
ATOM 736 C CA . LEU A 1 92 ? -3.218 5.938 9.992 1.00 96.12 92 LEU A CA 1
ATOM 737 C C . LEU A 1 92 ? -2.490 7.213 10.412 1.00 96.12 92 LEU A C 1
ATOM 739 O O . LEU A 1 92 ? -2.623 7.653 11.552 1.00 96.12 92 LEU A O 1
ATOM 743 N N . SER A 1 93 ? -1.804 7.850 9.466 1.00 97.50 93 SER A N 1
ATOM 744 C CA . SER A 1 93 ? -1.098 9.107 9.687 1.00 97.50 93 SER A CA 1
ATOM 745 C C . SER A 1 93 ? -2.031 10.234 10.142 1.00 97.50 93 SER A C 1
ATOM 747 O O . SER A 1 93 ? -1.720 10.963 11.087 1.00 97.50 93 SER A O 1
ATOM 749 N N . GLU A 1 94 ? -3.200 10.374 9.515 1.00 96.56 94 GLU A N 1
ATOM 750 C CA . GLU A 1 94 ? -4.213 11.354 9.924 1.00 96.56 94 GLU A CA 1
ATOM 751 C C . GLU A 1 94 ? -4.734 11.086 11.337 1.00 96.56 94 GLU A C 1
ATOM 753 O O . GLU A 1 94 ? -4.970 12.030 12.089 1.00 96.56 94 GLU A O 1
ATOM 758 N N . SER A 1 95 ? -4.784 9.815 11.735 1.00 94.81 95 SER A N 1
ATOM 759 C CA . SER A 1 95 ? -5.131 9.368 13.089 1.00 94.81 95 SER A CA 1
ATOM 760 C C . SER A 1 95 ? -3.963 9.447 14.085 1.00 94.81 95 SER A C 1
ATOM 762 O O . SER A 1 95 ? -4.077 8.930 15.194 1.00 94.81 95 SER A O 1
ATOM 764 N N . ASP A 1 96 ? -2.841 10.067 13.703 1.00 95.69 96 ASP A N 1
ATOM 765 C CA . ASP A 1 96 ? -1.608 10.163 14.494 1.00 95.69 96 ASP A CA 1
ATOM 766 C C . ASP A 1 96 ? -1.003 8.803 14.894 1.00 95.69 96 ASP A C 1
ATOM 768 O O . ASP A 1 96 ? -0.294 8.686 15.894 1.00 95.69 96 ASP A O 1
ATOM 772 N N . ILE A 1 97 ? -1.222 7.784 14.062 1.00 94.56 97 ILE A N 1
ATOM 773 C CA . ILE A 1 97 ? -0.624 6.453 14.176 1.00 94.56 97 ILE A CA 1
ATOM 774 C C . ILE A 1 97 ? 0.493 6.333 13.138 1.00 94.56 97 ILE A C 1
ATOM 776 O O . ILE A 1 97 ? 0.282 6.607 11.956 1.00 94.56 97 ILE A O 1
ATOM 780 N N . ASN A 1 98 ? 1.678 5.889 13.567 1.00 95.06 98 ASN A N 1
ATOM 781 C CA . ASN A 1 98 ? 2.778 5.612 12.647 1.00 95.06 98 ASN A CA 1
ATOM 782 C C . ASN A 1 98 ? 2.402 4.430 11.731 1.00 95.06 98 ASN A C 1
ATOM 784 O O . ASN A 1 98 ? 2.147 3.343 12.258 1.00 95.06 98 ASN A O 1
ATOM 788 N N . PRO A 1 99 ? 2.361 4.600 10.397 1.00 95.81 99 PRO A N 1
ATOM 789 C CA . PRO A 1 99 ? 2.038 3.499 9.499 1.00 95.81 99 PRO A CA 1
ATOM 790 C C . PRO A 1 99 ? 3.095 2.382 9.556 1.00 95.81 99 PRO A C 1
ATOM 792 O O . PRO A 1 99 ? 4.286 2.688 9.699 1.00 95.81 99 PRO A O 1
ATOM 795 N N . PRO A 1 100 ? 2.700 1.100 9.425 1.00 94.38 100 PRO A N 1
ATOM 796 C CA . PRO A 1 100 ? 3.652 -0.004 9.375 1.00 94.38 100 PRO A CA 1
ATOM 797 C C . PRO A 1 100 ? 4.507 0.069 8.101 1.00 94.38 100 PRO A C 1
ATOM 799 O O . PRO A 1 100 ? 4.169 0.745 7.126 1.00 94.38 100 PRO A O 1
ATOM 802 N N . ASN A 1 101 ? 5.637 -0.635 8.109 1.00 91.94 101 ASN A N 1
ATOM 803 C CA . ASN A 1 101 ? 6.467 -0.783 6.914 1.00 91.94 101 ASN A CA 1
ATOM 804 C C . ASN A 1 101 ? 5.874 -1.832 5.961 1.00 91.94 101 ASN A C 1
ATOM 806 O O . ASN A 1 101 ? 5.111 -2.708 6.377 1.00 91.94 101 ASN A O 1
ATOM 810 N N . GLY A 1 102 ? 6.283 -1.785 4.692 1.00 94.56 102 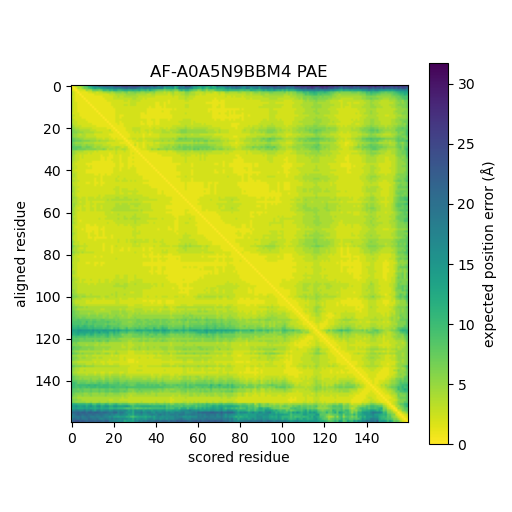GLY A N 1
ATOM 811 C CA . GLY A 1 102 ? 5.849 -2.749 3.691 1.00 94.56 102 GLY A CA 1
ATOM 812 C C . GLY A 1 102 ? 4.410 -2.545 3.211 1.00 94.56 102 GLY A C 1
ATOM 813 O O . GLY A 1 102 ? 3.832 -1.458 3.287 1.00 94.56 102 GLY A O 1
ATOM 814 N N . ILE A 1 103 ? 3.855 -3.616 2.651 1.00 97.06 103 ILE A N 1
ATOM 815 C CA . ILE A 1 103 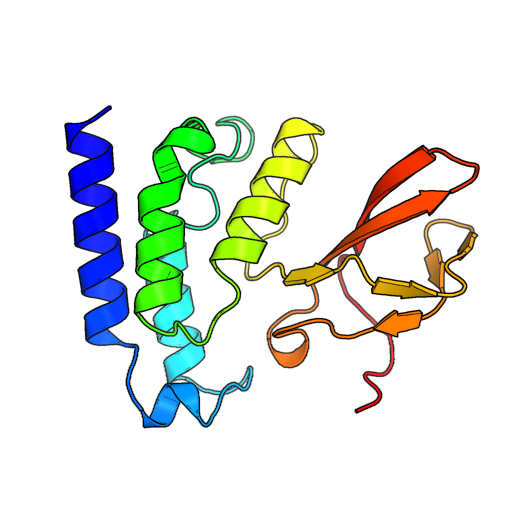? 2.532 -3.621 2.031 1.00 97.06 103 ILE A CA 1
ATOM 816 C C . ILE A 1 103 ? 1.448 -3.562 3.112 1.00 97.06 103 ILE A C 1
ATOM 818 O O . ILE A 1 103 ? 1.511 -4.307 4.086 1.00 97.06 103 ILE A O 1
ATOM 822 N N . VAL A 1 104 ? 0.416 -2.743 2.902 1.00 96.75 104 VAL A N 1
ATOM 823 C CA . VAL A 1 104 ? -0.821 -2.739 3.700 1.00 96.75 104 VAL A CA 1
ATOM 824 C C . VAL A 1 104 ? -2.003 -2.875 2.752 1.00 96.75 104 VAL A C 1
ATOM 826 O O . VAL A 1 104 ? -2.129 -2.087 1.812 1.00 96.75 104 VAL A O 1
ATOM 829 N N . THR A 1 105 ? -2.855 -3.871 2.982 1.00 95.44 105 THR A N 1
ATOM 830 C CA . THR A 1 105 ? -4.131 -4.004 2.264 1.00 95.44 105 THR A CA 1
ATOM 831 C C . THR A 1 105 ? -5.275 -3.394 3.077 1.00 95.44 105 THR A C 1
ATOM 833 O O . THR A 1 105 ? -5.116 -3.048 4.252 1.00 95.44 105 THR A O 1
ATOM 836 N N . PHE A 1 106 ? -6.431 -3.232 2.443 1.00 94.00 106 PHE A N 1
ATOM 837 C CA . PHE A 1 106 ? -7.605 -2.597 3.006 1.00 94.00 106 PHE A CA 1
ATOM 838 C C . PHE A 1 106 ? -8.857 -3.465 2.839 1.00 94.00 106 PHE A C 1
ATOM 840 O O . PHE A 1 106 ? -9.131 -3.977 1.754 1.00 94.00 106 PHE A O 1
ATOM 847 N N . ALA A 1 107 ? -9.677 -3.574 3.889 1.00 93.88 107 ALA A N 1
ATOM 848 C CA . ALA A 1 107 ? -10.962 -4.269 3.816 1.00 93.88 107 ALA A CA 1
ATOM 849 C C . ALA A 1 107 ? -12.095 -3.537 4.547 1.00 93.88 107 ALA A C 1
ATOM 851 O O . ALA A 1 107 ? -11.917 -2.877 5.568 1.00 93.88 107 ALA A O 1
ATOM 852 N N . THR A 1 108 ? -13.308 -3.693 4.020 1.00 93.38 108 THR A N 1
ATOM 853 C CA . THR A 1 108 ? -14.547 -3.136 4.603 1.00 93.38 108 THR A CA 1
ATOM 854 C C . THR A 1 108 ? -15.635 -4.185 4.795 1.00 93.38 108 THR A C 1
ATOM 856 O O . THR A 1 108 ? -16.593 -3.952 5.528 1.00 93.38 108 THR A O 1
ATOM 859 N N . ASN A 1 109 ? -15.508 -5.346 4.146 1.00 93.62 109 ASN A N 1
ATOM 860 C CA . ASN A 1 109 ? -16.481 -6.420 4.245 1.00 93.62 109 ASN A CA 1
ATOM 861 C C . ASN A 1 109 ? -16.096 -7.358 5.389 1.00 93.62 109 ASN A C 1
ATOM 863 O O . ASN A 1 109 ? -15.209 -8.196 5.269 1.00 93.62 109 ASN A O 1
ATOM 867 N N . THR A 1 110 ? -16.757 -7.181 6.521 1.00 92.50 110 THR A N 1
ATOM 868 C CA . THR A 1 110 ? -16.426 -7.855 7.779 1.00 92.50 110 THR A CA 1
ATOM 869 C C . THR A 1 110 ? -17.695 -8.379 8.433 1.00 92.50 110 THR A C 1
ATOM 871 O O . THR A 1 110 ? -18.722 -7.695 8.391 1.00 92.50 110 THR A O 1
ATOM 874 N N . LYS A 1 111 ? -17.629 -9.537 9.088 1.00 91.06 111 LYS A N 1
ATOM 875 C CA . LYS A 1 111 ? -18.752 -10.133 9.821 1.00 91.06 111 LYS A CA 1
ATOM 876 C C . LYS A 1 111 ? -18.316 -10.579 11.205 1.00 91.06 111 LYS A C 1
ATOM 878 O O . LYS A 1 111 ? -17.190 -11.030 11.393 1.00 91.06 111 LYS A O 1
ATOM 883 N N . ASN A 1 112 ? -19.240 -10.485 12.160 1.00 90.75 112 ASN A N 1
ATOM 884 C CA . ASN A 1 112 ? -19.069 -11.012 13.515 1.00 90.75 112 ASN A CA 1
ATOM 885 C C . ASN A 1 112 ? -17.784 -10.526 14.214 1.00 90.75 112 ASN A C 1
ATOM 887 O O . ASN A 1 112 ? -17.234 -11.254 15.039 1.00 90.75 112 ASN A O 1
ATOM 891 N N . LEU A 1 113 ? -17.294 -9.322 13.880 1.00 91.50 113 LEU A N 1
ATOM 892 C CA . LEU A 1 113 ? -16.070 -8.802 14.476 1.00 91.50 113 LEU A CA 1
ATOM 893 C C . LEU A 1 113 ? -16.280 -8.484 15.956 1.00 91.50 113 LEU A C 1
ATOM 895 O O . LEU A 1 113 ? -17.230 -7.805 16.343 1.00 91.50 113 LEU A O 1
ATOM 899 N N . GLN A 1 114 ? -15.359 -8.960 16.782 1.00 90.00 114 GLN A N 1
ATOM 900 C CA . GLN A 1 114 ? -15.314 -8.717 18.216 1.00 90.00 114 GLN A CA 1
ATOM 901 C C . GLN A 1 114 ? -13.917 -8.249 18.596 1.00 90.00 114 GLN A C 1
ATOM 903 O O . GLN A 1 114 ? -12.922 -8.758 18.087 1.00 90.00 114 GLN A O 1
ATOM 908 N N . ILE A 1 115 ? -13.845 -7.289 1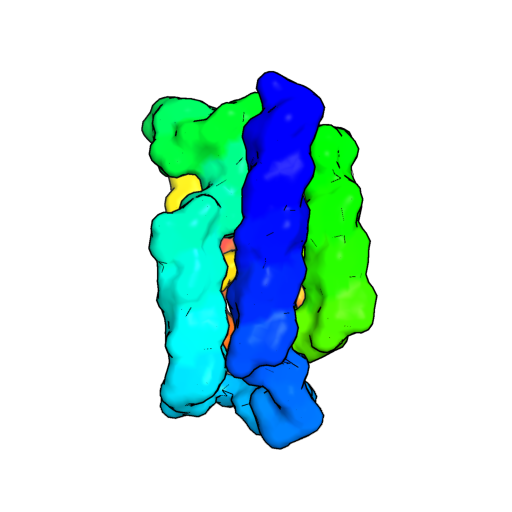9.517 1.00 87.94 115 ILE A N 1
ATOM 909 C CA . ILE A 1 115 ? -12.583 -6.824 20.093 1.00 87.94 115 ILE A CA 1
ATOM 910 C C . ILE A 1 115 ? -12.599 -7.160 21.577 1.00 87.94 115 ILE A C 1
ATOM 912 O O . ILE A 1 115 ? -13.476 -6.703 22.313 1.00 87.94 115 ILE A O 1
ATOM 916 N N . LYS A 1 116 ? -11.620 -7.942 22.026 1.00 88.44 116 LYS A N 1
ATOM 917 C CA . LYS A 1 116 ? -11.440 -8.290 23.437 1.00 88.44 116 LYS A CA 1
ATOM 918 C C . LYS A 1 116 ? -9.954 -8.361 23.754 1.00 88.44 116 LYS A C 1
ATOM 920 O O . LYS A 1 116 ? -9.221 -9.064 23.075 1.00 88.44 116 LYS A O 1
ATOM 925 N N . ASN A 1 117 ? -9.512 -7.666 24.803 1.00 86.50 117 ASN A N 1
ATOM 926 C CA . ASN A 1 117 ? -8.118 -7.683 25.269 1.00 86.50 117 ASN A CA 1
ATOM 927 C C . ASN A 1 117 ? -7.092 -7.395 24.149 1.00 86.50 117 ASN A C 1
ATOM 929 O O . ASN A 1 117 ? -6.122 -8.130 24.007 1.00 86.50 117 ASN A O 1
ATOM 933 N N . ASN A 1 118 ? -7.331 -6.362 23.329 1.00 80.69 118 ASN A N 1
ATOM 934 C CA . ASN A 1 118 ? -6.537 -6.022 22.133 1.00 80.69 118 ASN A CA 1
ATOM 935 C C . ASN A 1 118 ? -6.456 -7.112 21.051 1.00 80.69 118 ASN A C 1
ATOM 937 O O . ASN A 1 118 ? -5.739 -6.945 20.071 1.00 80.69 118 ASN A O 1
ATOM 941 N N . MET A 1 119 ? -7.214 -8.197 21.180 1.00 83.06 119 MET A N 1
ATOM 942 C CA . MET A 1 119 ? -7.394 -9.171 20.116 1.00 83.06 119 MET A CA 1
ATOM 943 C C . MET A 1 119 ? -8.658 -8.847 19.338 1.00 83.06 119 MET A C 1
ATOM 945 O O . MET A 1 119 ? -9.683 -8.477 19.920 1.00 83.06 119 MET A O 1
ATOM 949 N N . ILE A 1 120 ? -8.579 -9.035 18.026 1.00 87.00 120 ILE A N 1
ATOM 950 C CA . ILE A 1 120 ? -9.731 -9.013 17.141 1.00 87.00 120 ILE A CA 1
ATOM 951 C C . ILE A 1 120 ? -10.035 -10.436 16.673 1.00 87.00 120 ILE A C 1
ATOM 953 O O . ILE A 1 120 ? -9.129 -11.188 16.320 1.00 87.00 120 ILE A O 1
ATOM 957 N N . SER A 1 121 ? -11.307 -10.817 16.696 1.00 87.81 121 SER A N 1
ATOM 958 C CA . SER A 1 121 ? -11.792 -12.087 16.153 1.00 87.81 121 SER A CA 1
ATOM 959 C C . SER A 1 121 ? -13.019 -11.853 15.283 1.00 87.81 121 SER A C 1
ATOM 961 O O . SER A 1 121 ? -13.754 -10.892 15.495 1.00 87.81 121 SER A O 1
ATOM 963 N N . GLY A 1 122 ? -13.233 -12.723 14.300 1.00 90.50 122 GLY A N 1
ATOM 964 C CA . GLY A 1 122 ? -14.367 -12.683 13.379 1.00 90.50 122 GLY A CA 1
ATOM 965 C C . GLY A 1 122 ? -13.925 -12.973 11.949 1.00 90.50 122 GLY A C 1
ATOM 966 O O . GLY A 1 122 ? -12.871 -13.564 11.730 1.00 90.50 122 GLY A O 1
ATOM 967 N N . GLU A 1 123 ? -14.738 -12.562 10.982 1.00 91.00 123 GLU A N 1
ATOM 968 C CA . GLU A 1 123 ? -14.517 -12.846 9.565 1.00 91.00 123 GLU A CA 1
ATOM 969 C C . GLU A 1 123 ? -14.250 -11.554 8.794 1.00 91.00 123 GLU A C 1
ATOM 971 O O . GLU A 1 123 ? -14.968 -10.560 8.940 1.00 91.00 123 GLU A O 1
ATOM 976 N N . ILE A 1 124 ? -13.246 -11.591 7.923 1.00 91.94 124 ILE A N 1
ATOM 977 C CA . ILE A 1 124 ? -12.931 -10.518 6.982 1.00 91.94 124 ILE A CA 1
ATOM 978 C C . ILE A 1 124 ? -12.974 -11.137 5.588 1.00 91.94 124 ILE A C 1
ATOM 980 O O . ILE A 1 124 ? -12.270 -12.101 5.304 1.00 91.94 124 ILE A O 1
ATOM 984 N N . LEU A 1 125 ? -13.851 -10.619 4.736 1.00 90.81 125 LEU A N 1
ATOM 985 C CA . LEU A 1 125 ? -14.183 -11.207 3.446 1.00 90.81 125 LEU A CA 1
ATOM 986 C C . LEU A 1 125 ? -13.609 -10.370 2.308 1.00 90.81 125 LEU A C 1
ATOM 988 O O . LEU A 1 125 ? -13.536 -9.144 2.402 1.00 90.81 125 LEU A O 1
ATOM 992 N N . SER A 1 126 ? -13.283 -11.039 1.200 1.00 90.06 126 SER A N 1
ATOM 993 C CA . SER A 1 126 ? -12.843 -10.390 -0.042 1.00 90.06 126 SER A CA 1
ATOM 994 C C . SER A 1 126 ? -11.641 -9.458 0.157 1.00 90.06 126 SER A C 1
ATOM 996 O O . SER A 1 126 ? -11.621 -8.370 -0.411 1.00 90.06 126 SER A O 1
ATOM 998 N N . VAL A 1 127 ? -10.664 -9.866 0.975 1.00 92.19 127 VAL A N 1
ATOM 999 C CA . VAL A 1 127 ? -9.453 -9.075 1.233 1.00 92.19 127 VAL A CA 1
ATOM 1000 C C . VAL A 1 127 ? -8.488 -9.233 0.053 1.00 92.19 127 VAL A C 1
ATOM 1002 O O . VAL A 1 127 ? -7.917 -10.316 -0.120 1.00 92.19 127 VAL A O 1
ATOM 1005 N N . PRO A 1 128 ? -8.321 -8.206 -0.795 1.00 89.69 128 PRO A N 1
ATOM 1006 C CA . PRO A 1 128 ? -7.444 -8.301 -1.954 1.00 89.69 128 PRO A CA 1
ATOM 1007 C C . PRO A 1 128 ? -5.980 -8.391 -1.499 1.00 89.69 128 PRO A C 1
ATOM 1009 O O . PRO A 1 128 ? -5.608 -7.836 -0.475 1.00 89.69 128 PRO A O 1
ATOM 1012 N N . PHE A 1 129 ? -5.132 -9.112 -2.237 1.00 93.62 129 PHE A N 1
ATOM 1013 C CA . PHE A 1 129 ? -3.683 -9.190 -1.972 1.00 93.62 129 PHE A CA 1
ATOM 1014 C C . PHE A 1 129 ? -3.271 -9.615 -0.546 1.00 93.62 129 PHE A C 1
ATOM 1016 O O . PHE A 1 129 ? -2.118 -9.417 -0.161 1.00 93.62 129 PHE A O 1
ATOM 1023 N N . LEU A 1 130 ? -4.167 -10.234 0.235 1.00 92.38 130 LEU A N 1
ATOM 1024 C CA . LEU A 1 130 ? -3.866 -10.686 1.600 1.00 92.38 130 LEU A CA 1
ATOM 1025 C C . LEU A 1 130 ? -2.704 -11.688 1.637 1.00 92.38 130 LEU A C 1
ATOM 1027 O O . LEU A 1 130 ? -1.968 -11.771 2.608 1.00 92.38 130 LEU A O 1
ATOM 1031 N N . ASN A 1 131 ? -2.485 -12.420 0.549 1.00 92.38 131 ASN A N 1
ATOM 1032 C CA . ASN A 1 131 ? -1.357 -13.331 0.410 1.00 92.38 131 ASN A CA 1
ATOM 1033 C C . ASN A 1 131 ? 0.014 -12.626 0.328 1.00 92.38 131 ASN A C 1
ATOM 1035 O O . ASN A 1 131 ? 1.038 -13.293 0.449 1.00 92.38 131 ASN A O 1
ATOM 1039 N N . LEU A 1 132 ? 0.054 -11.307 0.109 1.00 95.12 132 LEU A N 1
ATOM 1040 C CA . LEU A 1 132 ? 1.287 -10.519 0.005 1.00 95.12 132 LEU A CA 1
ATOM 1041 C C . LEU A 1 132 ? 1.668 -9.794 1.300 1.00 95.12 132 LEU A C 1
ATOM 1043 O O . LEU A 1 132 ? 2.739 -9.191 1.360 1.0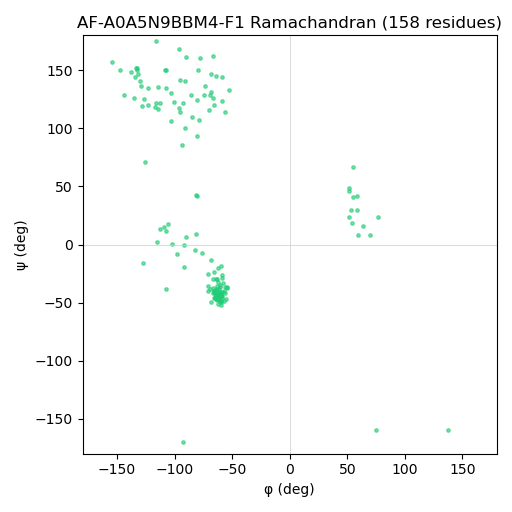0 95.12 132 LEU A O 1
ATOM 1047 N N . THR A 1 133 ? 0.810 -9.795 2.322 1.00 93.69 133 THR A N 1
ATOM 1048 C CA . THR A 1 133 ? 1.065 -9.032 3.545 1.00 93.69 133 THR A CA 1
ATOM 1049 C C . THR A 1 133 ? 0.362 -9.607 4.764 1.00 93.69 133 THR A C 1
ATOM 1051 O O . THR A 1 133 ? -0.656 -10.280 4.671 1.00 93.69 133 THR A O 1
ATOM 1054 N N . LYS A 1 134 ? 0.901 -9.283 5.937 1.00 91.25 134 LYS A N 1
ATOM 1055 C CA . LYS A 1 134 ? 0.256 -9.514 7.231 1.00 91.25 134 LYS A CA 1
ATOM 1056 C C . LYS A 1 134 ? -0.355 -8.245 7.826 1.00 91.25 134 LYS A C 1
ATOM 1058 O O . LYS A 1 134 ? -0.922 -8.322 8.908 1.00 91.25 134 LYS A O 1
ATOM 1063 N N . ASN A 1 135 ? -0.247 -7.113 7.129 1.00 94.12 135 ASN A N 1
ATOM 1064 C CA . ASN A 1 135 ? -0.781 -5.827 7.560 1.00 94.12 135 ASN A CA 1
ATOM 1065 C C . ASN A 1 135 ? -2.099 -5.546 6.845 1.00 94.12 135 ASN A C 1
ATOM 1067 O O . ASN A 1 135 ? -2.153 -5.469 5.612 1.00 94.12 135 ASN A O 1
ATOM 1071 N N . LEU A 1 136 ? -3.152 -5.328 7.623 1.00 94.94 136 LEU A N 1
ATOM 1072 C CA . LEU A 1 136 ? -4.482 -5.040 7.106 1.00 94.94 136 LEU A CA 1
ATOM 1073 C C . LEU A 1 136 ? -5.109 -3.889 7.880 1.00 94.94 136 LEU A C 1
ATOM 1075 O O . LEU A 1 136 ? -5.242 -3.943 9.102 1.00 94.94 136 LEU A O 1
ATOM 1079 N N . LEU A 1 137 ? -5.555 -2.871 7.152 1.00 95.38 137 LEU A N 1
ATOM 1080 C CA . LEU A 1 137 ? -6.453 -1.865 7.692 1.00 95.38 137 LEU A CA 1
ATOM 1081 C C . LEU A 1 137 ? -7.895 -2.285 7.411 1.00 95.38 137 LEU A C 1
ATOM 1083 O O . LEU A 1 137 ? -8.297 -2.430 6.256 1.00 95.38 137 LEU A O 1
ATOM 1087 N N . ILE A 1 138 ? -8.696 -2.438 8.461 1.00 94.31 138 ILE A N 1
ATOM 1088 C CA . ILE A 1 138 ? -10.139 -2.631 8.316 1.00 94.31 138 ILE A CA 1
ATOM 1089 C C . ILE A 1 138 ? -10.911 -1.393 8.741 1.00 94.31 138 ILE A C 1
ATOM 1091 O O . ILE A 1 138 ? -10.502 -0.674 9.652 1.00 94.31 138 ILE A O 1
ATOM 1095 N N . VAL A 1 139 ? -12.075 -1.182 8.131 1.00 91.44 139 VAL A N 1
ATOM 1096 C CA . VAL A 1 139 ? -13.083 -0.246 8.639 1.00 91.44 139 VAL A CA 1
ATOM 1097 C C . VAL A 1 139 ? -14.312 -1.035 9.059 1.00 91.44 139 VAL A C 1
ATOM 1099 O O . VAL A 1 139 ? -14.962 -1.659 8.223 1.00 91.44 139 VAL A O 1
ATOM 1102 N N . HIS A 1 140 ? -14.639 -0.993 10.350 1.00 91.38 140 HIS A N 1
ATOM 1103 C CA . HIS A 1 140 ? -15.794 -1.686 10.920 1.00 91.38 140 HIS A CA 1
ATOM 1104 C C . HIS A 1 140 ? -16.611 -0.770 11.825 1.00 91.38 140 HIS A C 1
ATOM 1106 O O . HIS A 1 140 ? -16.071 0.132 12.465 1.00 91.38 140 HIS A O 1
ATOM 1112 N N . GLU A 1 141 ? -17.915 -1.012 11.907 1.00 90.56 141 GLU A N 1
ATOM 1113 C CA . GLU A 1 141 ? -18.811 -0.269 12.785 1.00 90.56 141 GLU A CA 1
ATOM 1114 C C . GLU A 1 141 ? -19.024 -1.012 14.108 1.00 90.56 141 GLU A C 1
ATOM 1116 O O . GLU A 1 141 ? -19.584 -2.101 14.137 1.00 90.56 141 GLU A O 1
ATOM 1121 N N . PHE A 1 142 ? -18.605 -0.403 15.219 1.00 87.56 142 PHE A N 1
ATOM 1122 C CA . PHE A 1 142 ? -18.888 -0.889 16.570 1.00 87.56 142 PHE A CA 1
ATOM 1123 C C . PHE A 1 142 ? -19.817 0.097 17.272 1.00 87.56 142 PHE A C 1
ATOM 1125 O O . PHE A 1 142 ? -19.446 1.258 17.444 1.00 87.56 142 PHE A O 1
ATOM 1132 N N . ASN A 1 143 ? -20.990 -0.356 17.726 1.00 89.00 143 ASN A N 1
ATOM 1133 C CA . ASN A 1 143 ? -21.967 0.476 18.444 1.00 89.00 143 ASN A CA 1
ATOM 1134 C C . ASN A 1 143 ? -22.300 1.788 17.695 1.00 89.00 143 ASN A C 1
ATOM 1136 O O . ASN A 1 143 ? -22.244 2.865 18.286 1.00 89.00 143 ASN A O 1
ATOM 1140 N N . ASN A 1 144 ? -22.600 1.703 16.392 1.00 90.25 144 ASN A N 1
ATOM 1141 C CA . ASN A 1 144 ? -22.869 2.836 15.489 1.00 90.25 144 ASN A CA 1
ATOM 1142 C C . ASN A 1 144 ? -21.691 3.808 15.272 1.00 90.25 144 ASN A C 1
ATOM 1144 O O . ASN A 1 144 ? -21.881 4.922 14.785 1.00 90.25 144 ASN A O 1
ATOM 1148 N N . VAL A 1 145 ? -20.465 3.405 15.619 1.00 90.75 145 VAL A N 1
ATOM 1149 C CA . VAL A 1 145 ? -19.249 4.189 15.378 1.00 90.75 145 VAL A CA 1
ATOM 1150 C C . VAL A 1 145 ? -18.331 3.423 14.438 1.00 90.75 145 VAL A C 1
ATOM 1152 O O . VAL A 1 145 ? -17.840 2.344 14.778 1.00 90.75 145 VAL A O 1
ATOM 1155 N N . LYS A 1 146 ? -18.057 3.998 13.263 1.00 89.94 146 LYS A N 1
ATOM 1156 C CA . LYS A 1 146 ? -17.041 3.474 12.345 1.00 89.94 146 LYS A CA 1
ATOM 1157 C C . LYS A 1 146 ? -15.653 3.674 12.937 1.00 89.94 146 LYS A C 1
ATOM 1159 O O . LYS A 1 146 ? -15.290 4.780 13.331 1.00 89.94 146 LYS A O 1
ATOM 1164 N N . LYS A 1 147 ? -14.877 2.599 12.975 1.00 90.06 147 LYS A N 1
ATOM 1165 C CA . LYS A 1 147 ? -13.496 2.571 13.446 1.00 90.06 147 LYS A CA 1
ATOM 1166 C C . LYS A 1 147 ? -12.606 2.035 12.339 1.00 90.06 147 LYS A C 1
ATOM 1168 O O . LYS A 1 147 ? -12.940 1.021 11.730 1.00 90.06 147 LYS A O 1
ATOM 1173 N N . ALA A 1 148 ? -11.482 2.704 12.114 1.00 91.81 148 ALA A N 1
ATOM 1174 C CA . ALA A 1 148 ? -10.364 2.140 11.376 1.00 91.81 148 ALA A CA 1
ATOM 1175 C C . ALA A 1 148 ? -9.495 1.349 12.364 1.00 91.81 148 ALA A C 1
ATOM 1177 O O . ALA A 1 148 ? -9.158 1.864 13.431 1.00 91.81 148 ALA A O 1
ATOM 1178 N N . ILE A 1 149 ? -9.185 0.094 12.051 1.00 92.31 149 ILE A N 1
ATOM 1179 C CA . ILE A 1 149 ? -8.409 -0.795 12.920 1.00 92.31 149 ILE A CA 1
ATOM 1180 C C . ILE A 1 149 ? -7.269 -1.365 12.095 1.00 92.31 149 ILE A C 1
ATOM 1182 O O . ILE A 1 149 ? -7.505 -2.040 11.094 1.00 92.31 149 ILE A O 1
ATOM 1186 N N . LEU A 1 150 ? -6.044 -1.080 12.526 1.00 92.94 150 LEU A N 1
ATOM 1187 C CA . LEU A 1 150 ? -4.861 -1.738 12.002 1.00 92.94 150 LEU A CA 1
ATOM 1188 C C . LEU A 1 150 ? -4.710 -3.093 12.686 1.00 92.94 150 LEU A C 1
ATOM 1190 O O . LEU A 1 150 ? -4.640 -3.167 13.913 1.00 92.94 150 LEU A O 1
ATOM 1194 N N . ILE A 1 151 ? -4.648 -4.142 11.880 1.00 91.06 151 ILE A N 1
ATOM 1195 C CA . ILE A 1 151 ? -4.203 -5.463 12.294 1.00 91.06 151 ILE A CA 1
ATOM 1196 C C . ILE A 1 151 ? -2.783 -5.608 11.759 1.00 91.06 151 ILE A C 1
ATOM 1198 O O . ILE A 1 151 ? -2.582 -5.725 10.549 1.00 91.06 151 ILE A O 1
ATOM 1202 N N . ASP A 1 152 ? -1.822 -5.530 12.671 1.00 83.94 152 ASP A N 1
ATOM 1203 C CA . ASP A 1 152 ? -0.428 -5.888 12.432 1.00 83.94 152 ASP A CA 1
ATOM 1204 C C . ASP A 1 152 ? -0.255 -7.369 12.803 1.00 83.94 152 ASP A C 1
ATOM 1206 O O . ASP A 1 152 ? -0.876 -7.842 13.757 1.00 83.94 152 ASP A O 1
ATOM 1210 N N . GLU A 1 153 ? 0.530 -8.107 12.022 1.00 78.88 153 GLU A N 1
ATOM 1211 C CA . GLU A 1 153 ? 0.757 -9.550 12.187 1.00 78.88 153 GLU A CA 1
ATOM 1212 C C . GLU A 1 153 ? -0.518 -10.423 12.220 1.00 78.88 153 GLU A C 1
ATOM 1214 O O . GLU A 1 153 ? -0.835 -11.081 13.216 1.00 78.88 153 GLU A O 1
ATOM 1219 N N . ILE A 1 154 ? -1.246 -10.508 11.099 1.00 78.88 154 ILE A N 1
ATOM 1220 C CA . ILE A 1 154 ? -2.344 -11.483 10.962 1.00 78.88 154 ILE A CA 1
ATOM 1221 C C . ILE A 1 154 ? -1.829 -12.910 11.223 1.00 78.88 154 ILE A C 1
ATOM 1223 O O . ILE A 1 154 ? -1.053 -13.465 10.446 1.00 78.88 154 ILE A O 1
ATOM 1227 N N . ASN A 1 155 ? -2.318 -13.505 12.315 1.00 66.38 155 ASN A N 1
ATOM 1228 C CA . ASN A 1 155 ? -2.048 -14.883 12.742 1.00 66.38 155 ASN A CA 1
ATOM 1229 C C . ASN A 1 155 ? -3.256 -15.822 12.508 1.00 66.38 155 ASN A C 1
ATOM 1231 O O . ASN A 1 155 ? -3.352 -16.879 13.128 1.00 66.38 155 ASN A O 1
ATOM 1235 N N . GLY A 1 156 ? -4.212 -15.413 11.667 1.00 60.38 156 GLY A N 1
ATOM 1236 C CA . GLY A 1 156 ? -5.420 -16.183 11.343 1.00 60.38 156 GLY A CA 1
ATOM 1237 C C . GLY A 1 156 ? -5.249 -17.120 10.143 1.00 60.38 156 GLY A C 1
ATOM 1238 O O . GLY A 1 156 ? -4.352 -16.938 9.322 1.00 60.38 156 GLY A O 1
ATOM 1239 N N . GLU A 1 157 ? -6.135 -18.109 10.024 1.00 61.44 157 GLU A N 1
ATOM 1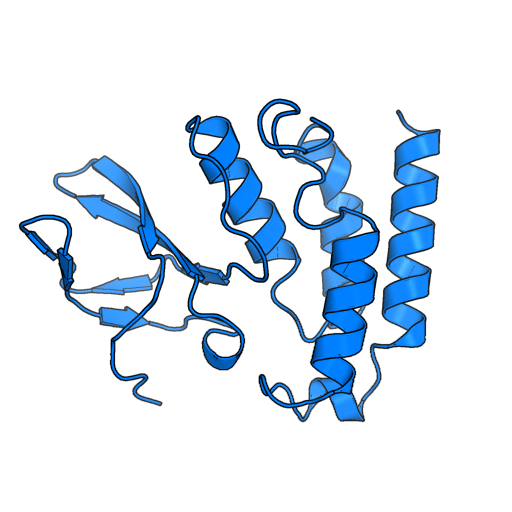240 C CA . GLU A 1 157 ? -6.218 -18.973 8.840 1.00 61.44 157 GLU A CA 1
ATOM 1241 C C . GLU A 1 157 ? -6.865 -18.219 7.666 1.00 61.44 157 GLU A C 1
ATOM 1243 O O . GLU A 1 157 ? -7.945 -17.642 7.803 1.00 61.44 157 GLU A O 1
ATOM 1248 N N . ILE A 1 158 ? -6.214 -18.235 6.498 1.00 65.31 158 ILE A N 1
ATOM 1249 C CA . ILE A 1 158 ? -6.801 -17.747 5.245 1.00 65.31 158 ILE A CA 1
ATOM 1250 C C . ILE A 1 158 ? -7.610 -18.898 4.643 1.00 65.31 158 ILE A C 1
ATOM 1252 O O . ILE A 1 158 ? -7.042 -19.891 4.193 1.00 65.31 158 ILE A O 1
ATOM 1256 N N . ILE A 1 159 ? -8.937 -18.769 4.648 1.00 61.16 159 ILE A N 1
ATOM 1257 C CA . ILE A 1 159 ? -9.849 -19.736 4.027 1.00 61.16 159 ILE A CA 1
ATOM 1258 C C . ILE A 1 159 ? -10.184 -19.218 2.621 1.00 61.16 159 ILE A C 1
ATOM 1260 O O . ILE A 1 159 ? -10.778 -18.146 2.491 1.00 61.16 159 ILE A O 1
ATOM 1264 N N . HIS A 1 160 ? -9.751 -19.952 1.590 1.00 55.81 160 HIS A N 1
ATOM 1265 C CA . HIS A 1 160 ? -10.024 -19.666 0.174 1.00 55.81 160 HIS A CA 1
ATOM 1266 C C . HIS A 1 160 ? -11.346 -20.273 -0.300 1.00 55.81 160 HIS A C 1
ATOM 1268 O O . HIS A 1 160 ? -11.657 -21.412 0.119 1.00 55.81 160 HIS A O 1
#

Mean predicted aligned error: 3.96 Å

Radius of gyration: 16.2 Å; Cα contacts (8 Å, |Δi|>4): 232; chains: 1; bounding box: 36×41×44 Å

Foldseek 3Di:
DVVVLVVVLVLLLVLLVVQQDPVCLVDLAQPDVSLVVSQVSCVVSQLLQQCADVVLVYDVDPPVSCVVVVVSCVVSVPSAQSVQSNVLRNVCRVVVHRRDDDGEWEFEDFPPWDADPNDIDGDTPPTRSVNNAQWYWYWDADPNDTDTDIGHRPPDDDDD

Solvent-accessible surface area (backbone atoms only — not comparable to full-atom values): 9321 Å² total; per-residue (Å²): 109,71,68,59,48,51,53,49,47,52,50,50,50,52,54,46,68,74,58,62,46,76,68,51,60,74,55,76,48,63,86,34,64,67,57,49,51,47,49,50,59,42,54,75,67,42,56,52,30,40,46,13,43,57,95,70,75,25,65,53,41,57,65,79,75,46,47,66,48,48,49,52,49,59,74,62,59,50,76,61,54,57,62,36,18,30,51,46,27,29,54,30,31,75,70,75,36,77,56,77,80,78,60,27,32,55,38,64,50,67,44,78,72,46,78,56,96,95,40,76,47,66,46,75,47,90,55,59,68,52,77,64,39,45,32,37,35,34,48,47,71,56,96,92,38,79,41,81,44,79,41,73,71,68,84,70,86,85,83,130

Secondary structure (DSSP, 8-state):
-HHHHHHHHHHHHHHHHHH--HHHHH---TT-HHHHHHHHHHHHTTGGGTTS-GGGT-----GGGGHHHHHHHHHTT-SS-HHHHHHHHHHHHHTTPPPPSS--EEE--EEEEEEETTEEEEEE-S-TTGGG-S-EEEEEEETTEEEEEEE-S--S----

Nearest PDB structures (foldseek):
  8qnf-assembly1_A  TM=3.037E-01  e=4.765E+00  Streptomyces regensis
  8rz6-assembly1_A  TM=2.478E-01  e=5.708E+00  Streptomyces regensis
  8rz6-assembly1_B  TM=2.618E-01  e=7.712E+00  Streptomyces regensis
  6xb3-assembly4_G  TM=2.560E-01  e=9.238E+00  Autographa californica nucleopolyhedrovirus
  6xb3-assembly3_F  TM=2.406E-01  e=9.811E+00  Autographa californica nucleopolyhedrovirus

Sequence (160 aa):
MIEELEIILETTSKILQKHVNHSLRQNIVSENTDILNLWNDIEKNGLPKISVKEKFGGYEIPFFSILPLIKIVNNHGTPLPLSETILSNYILSESDINPPNGIVTFATNTKNLQIKNNMISGEILSVPFLNLTKNLLIVHEFNNVKKAILIDEINGEIIH